Protein AF-A0A966Z7T4-F1 (afdb_monomer)

Secondary structure (DSSP, 8-state):
-EEEPPPSSSEEEEES-S-----TT-EEEEEEEEEE-SSS-EEEEEEEEEEE-TT--EEEEE-HHHHS-SEE-TT-B--SEEEEEEEE---TT------EEEEEEEEE-

Nearest PDB structures (foldseek):
  6bqm-assembly1_A  TM=5.023E-01  e=5.972E-03  Vibrio cholerae O395
  3mnm-assembly1_A  TM=4.893E-01  e=2.962E-02  Saccharomyces cerevisiae
  1na8-assembly1_A  TM=4.764E-01  e=8.613E-02  Homo sapiens
  1p4u-assembly1_A  TM=4.568E-01  e=2.251E-01  Homo sapiens
  2k9f-assembly1_B  TM=3.617E-01  e=6.161E+00  Neisseria meningitidis serogroup B

pLDDT: mean 80.63, std 12.61, range [47.91, 94.81]

Foldseek 3Di:
DEDEDDAPAQKDWDWPDRFDFDDAQDKDWIKTKIWRQAQAKKFFDDKDKDKDDVPPFKDKAACCVVWPDRIAHHGGMDDITTGIMIGGHRDPPDDRDGIYIYMYTHIDD

Structure (mmCIF, N/CA/C/O backbone):
data_AF-A0A966Z7T4-F1
#
_entry.id   AF-A0A966Z7T4-F1
#
loop_
_atom_site.group_PDB
_atom_site.id
_atom_site.type_symbol
_atom_site.label_atom_id
_atom_site.label_alt_id
_atom_site.label_comp_id
_atom_site.label_asym_id
_atom_site.label_entity_id
_atom_site.label_seq_id
_atom_site.pdbx_PDB_ins_code
_atom_site.Cartn_x
_atom_site.Cartn_y
_atom_site.Cartn_z
_atom_site.occupancy
_atom_site.B_iso_or_equiv
_atom_site.auth_seq_id
_atom_site.auth_comp_id
_atom_site.auth_asym_id
_atom_site.auth_atom_id
_atom_site.pdbx_PDB_model_num
ATOM 1 N N . MET A 1 1 ? 2.026 -9.723 -9.471 1.00 53.69 1 MET A N 1
ATOM 2 C CA . MET A 1 1 ? 0.965 -9.913 -8.453 1.00 53.69 1 MET A CA 1
ATOM 3 C C . MET A 1 1 ? 1.500 -9.448 -7.107 1.00 53.69 1 MET A C 1
ATOM 5 O O . MET A 1 1 ? 2.530 -9.965 -6.679 1.00 53.69 1 MET A O 1
ATOM 9 N N . LEU A 1 2 ? 0.866 -8.455 -6.480 1.00 51.94 2 LEU A N 1
ATOM 10 C CA . LEU A 1 2 ? 1.197 -8.024 -5.120 1.00 51.94 2 LEU A CA 1
ATOM 11 C C . LEU A 1 2 ? 0.287 -8.745 -4.117 1.00 51.94 2 LEU A C 1
ATOM 13 O O . LEU A 1 2 ? -0.926 -8.791 -4.312 1.00 51.94 2 LEU A O 1
ATOM 17 N N . LEU A 1 3 ? 0.868 -9.308 -3.057 1.00 57.69 3 LEU A N 1
ATOM 18 C CA . LEU A 1 3 ? 0.116 -9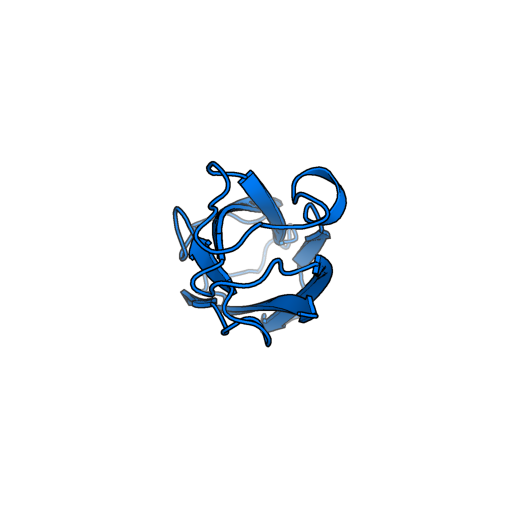.968 -1.987 1.00 57.69 3 LEU A CA 1
ATOM 19 C C . LEU A 1 3 ? 0.054 -9.050 -0.760 1.00 57.69 3 LEU A C 1
ATOM 21 O O . LEU A 1 3 ? 1.091 -8.591 -0.274 1.00 57.69 3 LEU A O 1
ATOM 25 N N . ALA A 1 4 ? -1.156 -8.795 -0.258 1.00 54.81 4 ALA A N 1
ATOM 26 C CA . ALA A 1 4 ? -1.355 -8.127 1.024 1.00 54.81 4 ALA A CA 1
ATOM 27 C C . ALA A 1 4 ? -1.063 -9.114 2.164 1.00 54.81 4 ALA A C 1
ATOM 29 O O . ALA A 1 4 ? -1.565 -10.239 2.164 1.00 54.81 4 ALA A O 1
ATOM 30 N N . ALA A 1 5 ? -0.246 -8.699 3.132 1.00 55.81 5 ALA A N 1
ATOM 31 C CA . ALA A 1 5 ? -0.036 -9.448 4.367 1.00 55.81 5 ALA A CA 1
ATOM 32 C C . ALA A 1 5 ? -0.911 -8.873 5.491 1.00 55.81 5 ALA A C 1
ATOM 34 O O . ALA A 1 5 ? -1.135 -7.665 5.548 1.00 55.81 5 ALA A O 1
ATOM 35 N N . ASN A 1 6 ? -1.377 -9.737 6.399 1.00 47.91 6 ASN A N 1
ATOM 36 C CA . ASN A 1 6 ? -2.144 -9.330 7.578 1.00 47.91 6 ASN A CA 1
ATOM 37 C C . ASN A 1 6 ? -1.332 -8.347 8.438 1.00 47.91 6 ASN A C 1
ATOM 39 O O . ASN A 1 6 ? -0.165 -8.612 8.740 1.00 47.91 6 ASN A O 1
ATOM 43 N N . ALA A 1 7 ? -1.941 -7.238 8.866 1.00 55.00 7 ALA A N 1
ATOM 44 C CA . ALA A 1 7 ? -1.360 -6.422 9.925 1.00 55.00 7 ALA A CA 1
ATOM 45 C C . ALA A 1 7 ? -1.371 -7.214 11.245 1.00 55.00 7 ALA A C 1
ATOM 47 O O . ALA A 1 7 ? -2.289 -7.990 11.504 1.00 55.00 7 ALA A O 1
ATOM 48 N N . ASN A 1 8 ? -0.371 -7.004 12.106 1.00 55.59 8 ASN A N 1
ATOM 49 C CA . ASN A 1 8 ? -0.225 -7.734 13.377 1.00 55.59 8 ASN A CA 1
ATOM 50 C C . ASN A 1 8 ? -1.359 -7.465 14.402 1.00 55.59 8 ASN A C 1
ATOM 52 O O . ASN A 1 8 ? -1.419 -8.120 15.432 1.00 55.59 8 ASN A O 1
ATOM 56 N N . ALA A 1 9 ? -2.305 -6.574 14.104 1.00 59.50 9 ALA A N 1
ATOM 57 C CA . ALA A 1 9 ? -3.476 -6.303 14.930 1.00 59.50 9 ALA A CA 1
ATOM 58 C C . ALA A 1 9 ? -4.696 -6.075 14.030 1.00 59.50 9 ALA A C 1
ATOM 60 O O . ALA A 1 9 ? -4.920 -4.942 13.639 1.00 59.50 9 ALA A O 1
ATOM 61 N N . GLY A 1 10 ? -5.416 -7.125 13.616 1.00 73.94 10 GLY A N 1
ATOM 62 C CA . GLY A 1 10 ? -6.760 -7.036 13.005 1.00 73.94 10 GLY A CA 1
ATOM 63 C C . GLY A 1 10 ? -6.966 -6.129 11.771 1.00 73.94 10 GLY A C 1
ATOM 64 O O . GLY A 1 10 ? -8.080 -6.017 11.273 1.00 73.94 10 GLY A O 1
ATOM 65 N N . VAL A 1 11 ? -5.943 -5.454 11.243 1.00 85.50 11 VAL A N 1
ATOM 66 C CA . VAL A 1 11 ? -6.117 -4.523 10.125 1.00 85.50 11 VAL A CA 1
ATOM 67 C C . VAL A 1 11 ? -5.950 -5.267 8.805 1.00 85.50 11 VAL A C 1
ATOM 69 O O . VAL A 1 11 ? -4.907 -5.865 8.523 1.00 85.50 11 VAL A O 1
ATOM 72 N N . ILE A 1 12 ? -7.000 -5.213 7.992 1.00 87.50 12 ILE A N 1
ATOM 73 C CA . ILE A 1 12 ? -7.046 -5.723 6.625 1.00 87.50 12 ILE A CA 1
ATOM 74 C C . ILE A 1 12 ? -6.706 -4.572 5.677 1.00 87.50 12 ILE A C 1
ATOM 76 O O . ILE A 1 12 ? -7.195 -3.455 5.845 1.00 87.50 12 ILE A O 1
ATOM 80 N N . ILE A 1 13 ? -5.884 -4.858 4.668 1.00 87.25 13 ILE A N 1
ATOM 81 C CA . ILE A 1 13 ? -5.600 -3.945 3.557 1.00 87.25 13 ILE A CA 1
ATOM 82 C C . ILE A 1 13 ? -6.274 -4.509 2.308 1.00 87.25 13 ILE A C 1
ATOM 84 O O . ILE A 1 13 ? -6.006 -5.651 1.931 1.00 87.25 13 ILE A O 1
ATOM 88 N N . SER A 1 14 ? -7.102 -3.705 1.648 1.00 91.25 14 SER A N 1
ATOM 89 C CA . SER A 1 14 ? -7.678 -4.028 0.343 1.00 91.25 14 SER A CA 1
ATOM 90 C C . SER A 1 14 ? -7.161 -3.040 -0.692 1.00 91.25 14 SER A C 1
ATOM 92 O O . SER A 1 14 ? -7.533 -1.871 -0.656 1.00 91.25 14 SER A O 1
ATOM 94 N N . PHE A 1 15 ? -6.304 -3.499 -1.604 1.00 91.44 15 PHE A N 1
ATOM 95 C CA . PHE A 1 15 ? -5.871 -2.684 -2.740 1.00 91.44 15 PHE A CA 1
ATOM 96 C C . PHE A 1 15 ? -7.010 -2.511 -3.742 1.00 91.44 15 PHE A C 1
ATOM 98 O O . PHE A 1 15 ? -7.735 -3.468 -4.010 1.00 91.44 15 PHE A O 1
ATOM 105 N N . ASP A 1 16 ? -7.114 -1.319 -4.326 1.00 93.44 16 ASP A N 1
ATOM 106 C CA . ASP A 1 16 ? -8.079 -1.051 -5.398 1.00 93.44 16 ASP A CA 1
ATOM 107 C C . ASP A 1 16 ? -7.742 -1.878 -6.648 1.00 93.44 16 ASP A C 1
ATOM 109 O O . ASP A 1 16 ? -8.624 -2.454 -7.278 1.00 93.44 16 ASP A O 1
ATOM 113 N N . GLU A 1 17 ? -6.448 -1.981 -6.970 1.00 90.94 17 GLU A N 1
ATOM 114 C CA . GLU A 1 17 ? -5.915 -2.853 -8.014 1.00 90.94 17 GLU A CA 1
ATOM 115 C C . GLU A 1 17 ? -4.564 -3.440 -7.554 1.00 90.94 17 GLU A C 1
ATOM 117 O O . GLU A 1 17 ? -3.557 -2.725 -7.500 1.00 90.94 17 GLU A O 1
ATOM 122 N N . PRO A 1 18 ? -4.499 -4.733 -7.180 1.00 86.75 18 PRO A N 1
ATOM 123 C CA . PRO A 1 18 ? -3.259 -5.370 -6.736 1.00 86.75 18 PRO A CA 1
ATOM 124 C C . PRO A 1 18 ? -2.281 -5.669 -7.885 1.00 86.75 18 PRO A C 1
ATOM 126 O O . PRO A 1 18 ? -1.131 -6.049 -7.625 1.00 86.75 18 PRO A O 1
ATOM 129 N N . THR A 1 19 ? -2.709 -5.539 -9.149 1.00 87.62 19 THR A N 1
ATOM 130 C CA . THR A 1 19 ? -1.859 -5.744 -10.329 1.00 87.62 19 THR A CA 1
ATOM 131 C C . THR A 1 19 ? -1.988 -4.592 -11.320 1.00 87.62 19 THR A C 1
ATOM 133 O O . THR A 1 19 ? -2.943 -4.495 -12.079 1.00 87.62 19 THR A O 1
ATOM 136 N N . LEU A 1 20 ? -0.955 -3.756 -11.384 1.00 85.19 20 LEU A N 1
ATOM 137 C CA . LEU A 1 20 ? -0.883 -2.645 -12.328 1.00 85.19 20 LEU A CA 1
ATOM 138 C C . LEU A 1 20 ? 0.091 -2.954 -13.465 1.00 85.19 20 LEU A C 1
ATOM 140 O O . LEU A 1 20 ? 1.202 -3.434 -13.236 1.00 85.19 20 LEU A O 1
ATOM 144 N N . ALA A 1 21 ? -0.318 -2.634 -14.692 1.00 84.44 21 ALA A N 1
ATOM 145 C CA . ALA A 1 21 ? 0.548 -2.660 -15.862 1.00 84.44 21 ALA A CA 1
ATOM 146 C C . ALA A 1 21 ? 1.088 -1.249 -16.121 1.00 84.44 21 ALA A C 1
ATOM 148 O O . ALA A 1 21 ? 0.322 -0.325 -16.392 1.00 84.44 21 ALA A O 1
ATOM 149 N N . VAL A 1 22 ? 2.408 -1.082 -16.049 1.00 82.00 22 VAL A N 1
ATOM 150 C CA . VAL A 1 22 ? 3.077 0.199 -16.306 1.00 82.00 22 VAL A CA 1
ATOM 151 C C . VAL A 1 22 ? 4.264 0.015 -17.242 1.00 82.00 22 VAL A C 1
ATOM 153 O O . VAL A 1 22 ? 4.934 -1.015 -17.227 1.00 82.00 22 VAL A O 1
ATOM 156 N N . GLY A 1 23 ? 4.507 1.017 -18.085 1.00 78.62 23 GLY A N 1
ATOM 157 C CA . GLY A 1 23 ? 5.65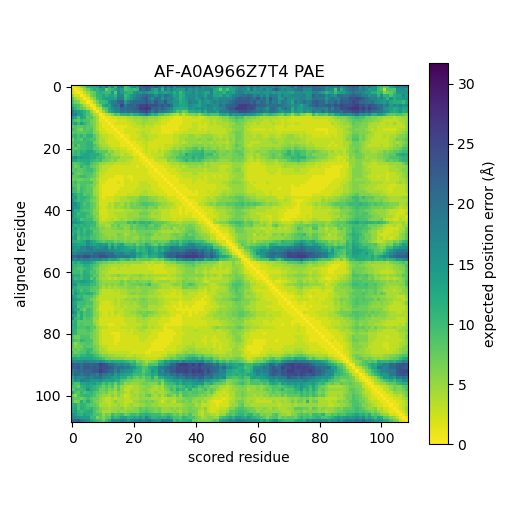2 1.031 -18.994 1.00 78.62 23 GLY A CA 1
ATOM 158 C C . GLY A 1 23 ? 6.962 1.426 -18.306 1.00 78.62 23 GLY A C 1
ATOM 159 O O . GLY A 1 23 ? 6.979 1.935 -17.185 1.00 78.62 23 GLY A O 1
ATOM 160 N N . SER A 1 24 ? 8.075 1.253 -19.019 1.00 79.69 24 SER A N 1
ATOM 161 C CA . SER A 1 24 ? 9.385 1.751 -18.582 1.00 79.69 24 SER A CA 1
ATOM 162 C C . SER A 1 24 ? 9.338 3.263 -18.323 1.00 79.69 24 SER A C 1
ATOM 164 O O . SER A 1 24 ? 8.773 4.024 -19.112 1.00 79.69 24 SER A O 1
ATOM 166 N N . GLY A 1 25 ? 9.896 3.703 -17.194 1.00 81.81 25 GLY A N 1
ATOM 167 C CA . GLY A 1 25 ? 9.883 5.102 -16.761 1.00 81.81 25 GLY A CA 1
ATOM 168 C C . GLY A 1 25 ? 8.595 5.597 -16.110 1.00 81.81 25 GLY A C 1
ATOM 169 O O . GLY A 1 25 ? 8.605 6.704 -15.560 1.00 81.81 25 GLY A O 1
ATOM 170 N N . GLN A 1 26 ? 7.521 4.805 -16.157 1.00 86.31 26 GLN A 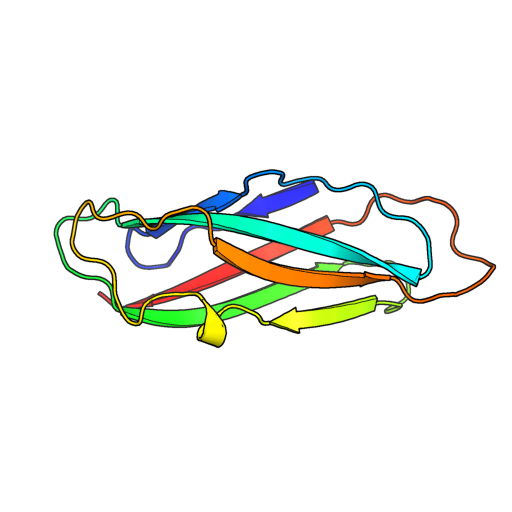N 1
ATOM 171 C CA . GLN A 1 26 ? 6.224 5.145 -15.578 1.00 86.31 26 GLN A CA 1
ATOM 172 C C . GLN A 1 26 ? 6.136 4.734 -14.105 1.00 86.31 26 GLN A C 1
ATOM 174 O O . GLN A 1 26 ? 6.939 3.945 -13.593 1.00 86.31 26 GLN A O 1
ATOM 179 N N . THR A 1 27 ? 5.133 5.288 -13.431 1.00 88.94 27 THR A N 1
ATOM 180 C CA . THR A 1 27 ? 4.841 5.035 -12.021 1.00 88.94 27 THR A CA 1
ATOM 181 C C . THR A 1 27 ? 3.581 4.188 -11.893 1.00 88.94 27 THR A C 1
ATOM 183 O O . THR A 1 27 ? 2.542 4.541 -12.446 1.00 88.94 27 THR A O 1
ATOM 186 N N . ALA A 1 28 ? 3.669 3.091 -11.145 1.00 89.31 28 ALA A N 1
ATOM 187 C CA . ALA A 1 28 ? 2.523 2.356 -10.630 1.00 89.31 28 ALA A CA 1
ATOM 188 C C . ALA A 1 28 ? 2.159 2.917 -9.251 1.00 89.31 28 ALA A C 1
ATOM 190 O O . ALA A 1 28 ? 2.956 2.819 -8.316 1.00 89.31 28 ALA A O 1
ATOM 191 N N . SER A 1 29 ? 0.970 3.504 -9.139 1.00 92.44 29 SER A N 1
ATOM 192 C CA . SER A 1 29 ? 0.453 4.076 -7.894 1.00 92.44 29 SER A CA 1
ATOM 193 C C . SER A 1 29 ? -0.559 3.133 -7.266 1.00 92.44 29 SER A C 1
ATOM 195 O O . SER A 1 29 ? -1.581 2.825 -7.876 1.00 92.44 29 SER A O 1
ATOM 197 N N . PHE A 1 30 ? -0.275 2.684 -6.047 1.00 91.62 30 PHE A N 1
ATOM 198 C CA . PHE A 1 30 ? -1.122 1.749 -5.320 1.00 91.62 30 PHE A CA 1
ATOM 199 C C . PHE A 1 30 ? -1.927 2.485 -4.255 1.00 91.62 30 PHE A C 1
ATOM 201 O O . PHE A 1 30 ? -1.372 3.120 -3.350 1.00 91.62 30 PHE A O 1
ATOM 208 N N . SER A 1 31 ? -3.244 2.340 -4.356 1.00 94.12 31 SER A N 1
ATOM 209 C CA . SER A 1 31 ? -4.224 2.845 -3.399 1.00 94.12 31 SER A CA 1
ATOM 210 C C . SER A 1 31 ? -5.044 1.698 -2.830 1.00 94.12 31 SER A C 1
ATOM 212 O O . SER A 1 31 ? -5.084 0.600 -3.396 1.00 94.12 31 SER A O 1
ATOM 214 N N . GLY A 1 32 ? -5.682 1.943 -1.695 1.00 93.12 32 GLY A N 1
ATOM 215 C CA . GLY A 1 32 ? -6.567 0.964 -1.095 1.00 93.12 32 GLY A CA 1
ATOM 216 C C . GLY A 1 32 ? -7.240 1.454 0.172 1.00 93.12 32 GLY A C 1
ATOM 217 O O . GLY A 1 32 ? -7.055 2.591 0.608 1.00 93.12 32 GLY A O 1
ATOM 218 N N . VAL A 1 33 ? -8.007 0.551 0.769 1.00 93.44 33 VAL A N 1
ATOM 219 C CA . VAL A 1 33 ? -8.733 0.751 2.021 1.00 93.44 33 VAL A CA 1
ATOM 220 C C . VAL A 1 33 ? -8.050 -0.029 3.137 1.00 93.44 33 VAL A C 1
ATOM 222 O O . VAL A 1 33 ? -7.681 -1.194 2.963 1.00 93.44 33 VAL A O 1
ATOM 225 N N . LEU A 1 34 ? -7.901 0.616 4.291 1.00 91.94 34 LEU A N 1
ATOM 226 C CA . LEU A 1 34 ? -7.498 -0.021 5.537 1.00 91.94 34 LEU A CA 1
ATOM 227 C C . LEU A 1 34 ? -8.733 -0.203 6.414 1.00 91.94 34 LEU A C 1
ATOM 229 O O . LEU A 1 34 ? -9.449 0.765 6.658 1.00 91.94 34 LEU A O 1
ATOM 233 N N . THR A 1 35 ? -8.953 -1.414 6.914 1.00 92.00 35 THR A N 1
ATOM 234 C CA . THR A 1 35 ? -10.090 -1.750 7.781 1.00 92.00 35 THR A CA 1
ATOM 235 C C . THR A 1 35 ? -9.587 -2.390 9.058 1.00 92.00 35 THR A C 1
ATOM 237 O O . THR A 1 35 ? -8.954 -3.441 8.996 1.00 92.00 35 THR A O 1
ATOM 240 N N . ASN A 1 36 ? -9.901 -1.812 10.215 1.00 92.00 36 ASN A N 1
ATOM 241 C CA . ASN A 1 36 ? -9.709 -2.481 11.496 1.00 92.00 36 ASN A CA 1
ATOM 242 C C . ASN A 1 36 ? -10.875 -3.451 11.734 1.00 92.00 36 ASN A C 1
ATOM 244 O O . ASN A 1 36 ? -11.983 -3.031 12.052 1.00 92.00 36 ASN A O 1
ATOM 248 N N . ASN A 1 37 ? -10.636 -4.753 11.567 1.00 89.44 37 ASN A N 1
ATOM 249 C CA . ASN A 1 37 ? -11.652 -5.785 11.793 1.00 89.44 37 ASN A CA 1
ATOM 250 C C . ASN A 1 37 ? -11.812 -6.176 13.276 1.00 89.44 37 ASN A C 1
ATOM 252 O O . ASN A 1 37 ? -12.637 -7.034 13.593 1.00 89.44 37 ASN A O 1
ATOM 256 N N . GLY A 1 38 ? -11.008 -5.582 14.163 1.00 88.06 38 GLY A N 1
ATOM 257 C CA . GLY A 1 38 ? -11.062 -5.788 15.602 1.00 88.06 38 GLY A CA 1
ATOM 258 C C . GLY A 1 38 ? -12.093 -4.898 16.294 1.00 88.06 38 GLY A C 1
ATOM 259 O O . GLY A 1 38 ? -12.758 -4.070 15.673 1.00 88.06 38 GLY A O 1
ATOM 260 N N . LEU A 1 39 ? -12.210 -5.078 17.610 1.00 87.44 39 LEU A N 1
ATOM 261 C CA . LEU A 1 39 ? -13.067 -4.256 18.474 1.00 87.44 39 LEU A CA 1
ATOM 262 C C . LEU A 1 39 ? -12.307 -3.085 19.107 1.00 87.44 39 LEU A C 1
ATOM 264 O O . LEU A 1 39 ? -12.900 -2.042 19.375 1.00 87.44 39 LEU A O 1
ATOM 268 N N . ASP A 1 40 ? -11.003 -3.250 19.316 1.00 90.25 40 ASP A N 1
ATOM 269 C CA . ASP A 1 40 ? -10.151 -2.245 19.940 1.00 90.25 40 ASP A CA 1
ATOM 270 C C . ASP A 1 40 ? -9.522 -1.310 18.894 1.00 90.25 40 ASP A C 1
ATOM 272 O O . ASP A 1 40 ? -9.315 -1.715 17.743 1.00 90.25 40 ASP A O 1
ATOM 276 N N . PRO A 1 41 ? -9.197 -0.057 19.261 1.00 89.88 41 PRO A N 1
ATOM 277 C CA . PRO A 1 41 ? -8.432 0.834 18.400 1.00 89.88 41 PRO A CA 1
ATOM 278 C C . PRO A 1 41 ? -7.050 0.259 18.069 1.00 89.88 41 PRO A C 1
ATOM 280 O O . PRO A 1 41 ? -6.388 -0.313 18.928 1.00 89.88 41 PRO A O 1
ATOM 283 N N . VAL A 1 42 ? -6.582 0.473 16.839 1.00 89.81 42 VAL A N 1
ATOM 284 C CA . VAL A 1 42 ? -5.230 0.093 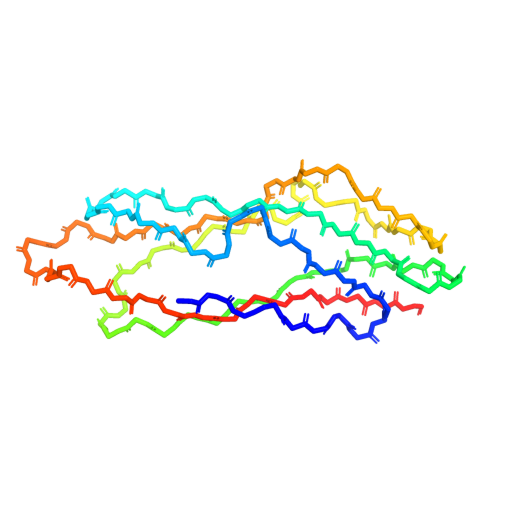16.404 1.00 89.81 42 VAL A CA 1
ATOM 285 C C . VAL A 1 42 ? -4.475 1.337 15.966 1.00 89.81 42 VAL A C 1
ATOM 287 O O . VAL A 1 42 ? -4.954 2.108 15.133 1.00 89.81 42 VAL A O 1
ATOM 290 N N . TYR A 1 43 ? -3.264 1.513 16.490 1.00 89.38 43 TYR A N 1
ATOM 291 C CA . TYR A 1 43 ? -2.355 2.584 16.087 1.00 89.38 43 TYR A CA 1
ATOM 292 C C . TYR A 1 43 ? -1.484 2.132 14.918 1.00 89.38 43 TYR A C 1
ATOM 294 O O . TYR A 1 43 ? -0.766 1.131 15.022 1.00 89.38 43 TYR A O 1
ATOM 302 N N . LEU A 1 44 ? -1.512 2.889 13.823 1.00 88.25 44 LEU A N 1
ATOM 303 C CA . LEU A 1 44 ? -0.815 2.589 12.575 1.00 88.25 44 LEU A CA 1
ATOM 304 C C . LEU A 1 44 ? 0.550 3.293 12.580 1.00 88.25 44 LEU A C 1
ATOM 306 O O . LEU A 1 44 ? 0.651 4.485 12.312 1.00 88.25 44 LEU A O 1
ATOM 310 N N . ASN A 1 45 ? 1.613 2.567 12.939 1.00 79.88 45 ASN A N 1
ATOM 311 C CA . ASN A 1 45 ? 2.919 3.173 13.254 1.00 79.88 45 ASN A CA 1
ATOM 312 C C . ASN A 1 45 ? 3.919 3.125 12.094 1.00 79.88 45 ASN A C 1
ATOM 314 O O . ASN A 1 45 ? 4.980 3.741 12.175 1.00 79.88 45 ASN A O 1
ATOM 318 N N . GLY A 1 46 ? 3.619 2.390 11.029 1.00 82.56 46 GLY A N 1
ATOM 319 C CA . GLY A 1 46 ? 4.475 2.356 9.855 1.00 82.56 46 GLY A CA 1
ATOM 320 C C . GLY A 1 46 ? 4.085 1.268 8.879 1.00 82.56 46 GLY A C 1
ATOM 321 O O . GLY A 1 46 ? 3.069 0.595 9.029 1.00 82.56 46 GLY A O 1
ATOM 322 N N . ASN A 1 47 ? 4.934 1.076 7.883 1.00 83.56 47 ASN A N 1
ATOM 323 C CA . ASN A 1 47 ? 4.760 0.061 6.865 1.00 83.56 47 ASN A CA 1
ATOM 324 C C . ASN A 1 47 ? 6.109 -0.566 6.504 1.00 83.56 47 ASN A C 1
ATOM 326 O O . ASN A 1 47 ? 7.163 0.019 6.752 1.00 83.56 47 ASN A O 1
ATOM 330 N N . ASN A 1 48 ? 6.067 -1.735 5.879 1.00 82.50 48 ASN A N 1
ATOM 331 C CA . ASN A 1 48 ? 7.218 -2.350 5.243 1.00 82.50 48 ASN A CA 1
ATOM 332 C C . ASN A 1 48 ? 6.878 -2.702 3.792 1.00 82.50 48 ASN A C 1
ATOM 334 O O . ASN A 1 48 ? 5.717 -2.914 3.436 1.00 82.50 48 ASN A O 1
ATOM 338 N N . PHE A 1 49 ? 7.899 -2.747 2.949 1.00 79.69 49 PHE A N 1
ATOM 339 C CA . PHE A 1 49 ? 7.766 -3.103 1.549 1.00 79.69 49 PHE A CA 1
ATOM 340 C C . PHE A 1 49 ? 8.929 -3.990 1.130 1.00 79.69 49 PHE A C 1
ATOM 342 O O . PHE A 1 49 ? 10.085 -3.729 1.456 1.00 79.69 49 PHE A O 1
ATOM 349 N N . THR A 1 50 ? 8.625 -5.054 0.402 1.00 78.81 50 THR A N 1
ATOM 350 C CA . THR A 1 50 ? 9.625 -5.929 -0.199 1.00 78.81 50 THR A CA 1
ATOM 351 C C . THR A 1 50 ? 9.224 -6.176 -1.639 1.00 78.81 50 THR A C 1
ATOM 353 O O . THR A 1 50 ? 8.150 -6.701 -1.913 1.00 78.81 50 THR A O 1
ATOM 356 N N . PHE A 1 51 ? 10.086 -5.798 -2.574 1.00 71.81 51 PHE A N 1
ATOM 357 C CA . PHE A 1 51 ? 9.835 -5.959 -4.000 1.00 71.81 51 PHE A CA 1
ATOM 358 C C . PHE A 1 51 ? 10.973 -6.753 -4.606 1.00 71.81 51 PHE A C 1
ATOM 360 O O . PHE A 1 51 ? 12.144 -6.414 -4.431 1.00 71.81 51 PHE A O 1
ATOM 367 N N . SER A 1 52 ? 10.629 -7.821 -5.312 1.00 66.06 52 SER A N 1
ATOM 368 C CA . SER A 1 52 ? 11.602 -8.635 -6.022 1.00 66.06 52 SER A CA 1
ATOM 369 C C . SER A 1 52 ? 11.485 -8.314 -7.502 1.00 66.06 52 SER A C 1
ATOM 371 O O . SER A 1 52 ? 10.595 -8.801 -8.194 1.00 66.06 52 SER A O 1
ATOM 373 N N . VAL A 1 53 ? 12.397 -7.471 -7.979 1.00 63.25 53 VAL A N 1
ATOM 374 C CA . VAL A 1 53 ? 12.609 -7.215 -9.405 1.00 63.25 53 VAL A CA 1
ATOM 375 C C . VAL A 1 53 ? 13.948 -7.821 -9.765 1.00 63.25 53 VAL A C 1
ATOM 377 O O . VAL A 1 53 ? 14.941 -7.548 -9.092 1.00 63.25 53 VAL A O 1
ATOM 380 N N . LYS A 1 54 ? 14.016 -8.614 -10.838 1.00 53.72 54 LYS A N 1
ATOM 381 C CA . LYS A 1 54 ? 15.316 -8.952 -11.422 1.00 53.72 54 LYS A CA 1
ATOM 382 C C . LYS A 1 54 ? 15.990 -7.652 -11.881 1.00 53.72 54 LYS A C 1
ATOM 384 O O . LYS A 1 54 ? 15.601 -7.084 -12.895 1.00 53.72 54 LYS A O 1
ATOM 389 N N . GLY A 1 55 ? 16.996 -7.199 -11.131 1.00 56.78 55 GLY A N 1
ATOM 390 C CA . GLY A 1 55 ? 17.898 -6.116 -11.530 1.00 56.78 55 GLY A CA 1
ATOM 391 C C . GLY A 1 55 ? 17.734 -4.761 -10.831 1.00 56.78 55 GLY A C 1
ATOM 392 O O . GLY A 1 55 ? 18.163 -3.782 -11.424 1.00 56.78 55 GLY A O 1
ATOM 393 N N . ASP A 1 56 ? 17.141 -4.673 -9.631 1.00 58.97 56 ASP A N 1
ATOM 394 C CA . ASP A 1 56 ? 17.160 -3.479 -8.741 1.00 58.97 56 ASP A CA 1
ATOM 395 C C . ASP A 1 56 ? 16.785 -2.124 -9.385 1.00 58.97 56 ASP A C 1
ATOM 397 O O . ASP A 1 56 ? 17.166 -1.048 -8.932 1.00 58.97 56 ASP A O 1
ATOM 401 N N . ASN A 1 57 ? 15.994 -2.160 -10.453 1.00 74.69 57 ASN A N 1
ATOM 402 C CA . ASN A 1 57 ? 15.773 -1.025 -11.343 1.00 74.69 57 ASN A CA 1
ATOM 403 C C . ASN 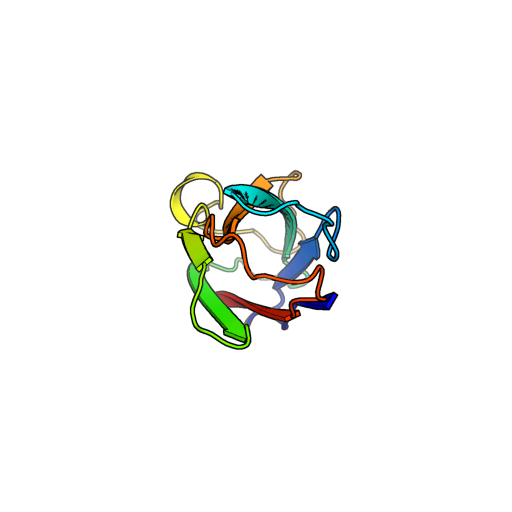A 1 57 ? 14.434 -0.318 -11.074 1.00 74.69 57 ASN A C 1
ATOM 405 O O . ASN A 1 57 ? 13.641 -0.072 -11.986 1.00 74.69 57 ASN A O 1
ATOM 409 N N . TYR A 1 58 ? 14.158 0.003 -9.812 1.00 79.88 58 TYR A N 1
ATOM 410 C CA . TYR A 1 58 ? 12.957 0.741 -9.423 1.00 79.88 58 TYR A CA 1
ATOM 411 C C . TYR A 1 58 ? 13.242 1.720 -8.286 1.00 79.88 58 TYR A C 1
ATOM 413 O O . TYR A 1 58 ? 14.173 1.544 -7.503 1.00 79.88 58 TYR A O 1
ATOM 421 N N . THR A 1 59 ? 12.412 2.752 -8.178 1.00 85.38 59 THR A N 1
ATOM 422 C CA . THR A 1 59 ? 12.333 3.577 -6.974 1.00 85.38 59 THR A CA 1
ATOM 423 C C . THR A 1 59 ? 10.990 3.366 -6.295 1.00 85.38 59 THR A C 1
ATOM 425 O O . THR A 1 59 ? 9.958 3.201 -6.948 1.00 85.38 59 THR A O 1
ATOM 428 N N . PHE A 1 60 ? 11.014 3.349 -4.966 1.00 85.44 60 PHE A N 1
ATOM 429 C CA . PHE A 1 60 ? 9.827 3.213 -4.137 1.00 85.44 60 PHE A CA 1
ATOM 430 C C . PHE A 1 60 ? 9.580 4.506 -3.370 1.00 85.44 60 PHE A C 1
ATOM 432 O O . PHE A 1 60 ? 10.507 5.077 -2.789 1.00 85.44 60 PHE A O 1
ATOM 439 N N . LYS A 1 61 ? 8.329 4.960 -3.342 1.00 88.56 61 LYS A N 1
ATOM 440 C CA . LYS A 1 61 ? 7.915 6.129 -2.568 1.00 88.56 61 LYS A CA 1
ATOM 441 C C . LYS A 1 61 ? 6.844 5.724 -1.566 1.00 88.56 61 LYS A C 1
ATOM 443 O O . LYS A 1 61 ? 5.740 5.345 -1.946 1.00 88.56 61 LYS A O 1
ATOM 448 N N . HIS A 1 62 ? 7.162 5.866 -0.282 1.00 86.94 62 HIS A N 1
ATOM 449 C CA . HIS A 1 62 ? 6.199 5.685 0.800 1.00 86.94 62 HIS A CA 1
ATOM 450 C C . HIS A 1 62 ? 5.242 6.883 0.835 1.00 86.94 62 HIS A C 1
ATOM 452 O O . HIS A 1 62 ? 5.682 8.012 1.052 1.00 86.94 62 HIS A O 1
ATOM 458 N N . LEU A 1 63 ? 3.942 6.642 0.652 1.00 87.75 63 LEU A N 1
ATOM 459 C CA . LEU A 1 63 ? 2.894 7.657 0.847 1.00 87.75 63 LEU A CA 1
ATOM 460 C C . LEU A 1 63 ? 2.116 7.445 2.153 1.00 87.75 63 LEU A C 1
ATOM 462 O O . LEU A 1 63 ? 1.311 8.286 2.539 1.00 87.75 63 LEU A O 1
ATOM 466 N N . PHE A 1 64 ? 2.425 6.356 2.861 1.00 82.12 64 PHE A N 1
ATOM 467 C CA . PHE A 1 64 ? 1.823 5.941 4.121 1.00 82.12 64 PHE A CA 1
ATOM 468 C C . PHE A 1 64 ? 1.621 7.093 5.117 1.00 82.12 64 PHE A C 1
ATOM 470 O O . PHE A 1 64 ? 0.488 7.457 5.404 1.00 82.12 64 PHE A O 1
ATOM 477 N N . PHE A 1 65 ? 2.697 7.725 5.595 1.00 80.25 65 PHE A N 1
ATOM 478 C CA . PHE A 1 65 ? 2.603 8.755 6.642 1.00 80.25 65 PHE A CA 1
ATOM 479 C C . PHE A 1 65 ? 1.903 10.047 6.200 1.00 80.25 65 PHE A C 1
ATOM 481 O O . PHE A 1 65 ? 1.560 10.865 7.047 1.00 80.25 65 PHE A O 1
ATOM 488 N N . ALA A 1 66 ? 1.710 10.251 4.895 1.00 87.44 66 ALA A N 1
ATOM 489 C CA . ALA A 1 66 ? 0.994 11.414 4.383 1.00 87.44 66 ALA A CA 1
ATOM 490 C C . ALA A 1 66 ? -0.527 11.196 4.346 1.00 87.44 66 ALA A C 1
ATOM 492 O O . ALA A 1 66 ? -1.273 12.163 4.468 1.00 87.44 66 ALA A O 1
ATOM 493 N N . ASN A 1 67 ? -0.977 9.946 4.176 1.00 89.25 67 ASN A N 1
ATOM 494 C CA . ASN A 1 67 ? -2.372 9.639 3.844 1.00 89.25 67 ASN A CA 1
ATOM 495 C C . ASN A 1 67 ? -3.059 8.678 4.823 1.00 89.25 67 ASN A C 1
ATOM 497 O O . ASN A 1 67 ? -4.285 8.589 4.825 1.00 89.25 67 ASN A O 1
ATOM 501 N N . VAL A 1 68 ? -2.299 7.935 5.628 1.00 89.19 68 VAL A N 1
ATOM 502 C CA . VAL A 1 68 ? -2.847 6.976 6.591 1.00 89.19 68 VAL A CA 1
ATOM 503 C C . VAL A 1 68 ? -3.108 7.677 7.927 1.00 89.19 68 VAL A C 1
ATOM 505 O O . VAL A 1 68 ? -2.219 8.372 8.426 1.00 89.19 68 VAL A O 1
ATOM 508 N N . PRO A 1 69 ? -4.300 7.508 8.535 1.00 90.94 69 PRO A N 1
ATOM 509 C CA . PRO A 1 69 ? -4.576 8.057 9.856 1.00 90.94 69 PRO A CA 1
ATOM 510 C C . PRO A 1 69 ? -3.677 7.427 10.925 1.00 90.94 69 PRO A C 1
ATOM 512 O O . PRO A 1 69 ? -3.247 6.282 10.816 1.00 90.94 69 PRO A O 1
ATOM 515 N N . VAL A 1 70 ? -3.438 8.166 12.008 1.00 89.94 70 VAL A N 1
ATOM 516 C CA . VAL A 1 70 ? -2.610 7.696 13.135 1.00 89.94 70 VAL A CA 1
ATOM 517 C C . VAL A 1 70 ? -3.198 6.442 13.797 1.00 89.94 70 VAL A C 1
ATOM 519 O O . VAL A 1 70 ? -2.457 5.602 14.311 1.00 89.94 70 VAL A O 1
ATOM 522 N N . SER A 1 71 ? -4.523 6.293 13.777 1.00 91.25 71 SER A N 1
ATOM 523 C CA . SER A 1 71 ? -5.223 5.130 14.316 1.00 91.25 71 SER A CA 1
ATOM 524 C C . SER A 1 71 ? -6.532 4.857 13.582 1.00 91.25 71 SER A C 1
ATOM 526 O O . SER A 1 71 ? -7.084 5.754 12.947 1.00 91.25 71 SER A O 1
ATOM 528 N N . LEU A 1 72 ? -7.046 3.639 13.738 1.00 92.56 72 LEU A N 1
ATOM 529 C CA . LEU A 1 72 ? -8.400 3.244 13.351 1.00 92.56 72 LEU A CA 1
ATOM 530 C C . LEU A 1 72 ? -9.121 2.659 14.561 1.00 92.56 72 LEU A C 1
ATOM 532 O O . LEU A 1 72 ? -8.587 1.768 15.224 1.00 92.56 72 LEU A O 1
ATOM 536 N N . SER A 1 73 ? -10.333 3.131 14.835 1.00 93.94 73 SER A N 1
ATOM 537 C CA . SER A 1 73 ? -11.205 2.552 15.861 1.00 93.94 73 SER A CA 1
ATOM 538 C C . SER A 1 73 ? -11.632 1.135 15.464 1.00 93.94 73 SER A C 1
ATOM 540 O O . SER A 1 73 ? -11.533 0.758 14.295 1.00 93.94 73 SER A O 1
ATOM 542 N N . GLY A 1 74 ? -12.112 0.334 16.417 1.00 92.00 74 GLY A N 1
ATOM 543 C CA . GLY A 1 74 ? -12.648 -0.993 16.109 1.00 92.00 74 GLY A CA 1
ATOM 544 C C . GLY A 1 74 ? -13.796 -0.928 15.097 1.00 92.00 74 GLY A C 1
ATOM 545 O O . GLY A 1 74 ? -14.721 -0.133 15.255 1.00 92.00 74 GLY A O 1
ATOM 5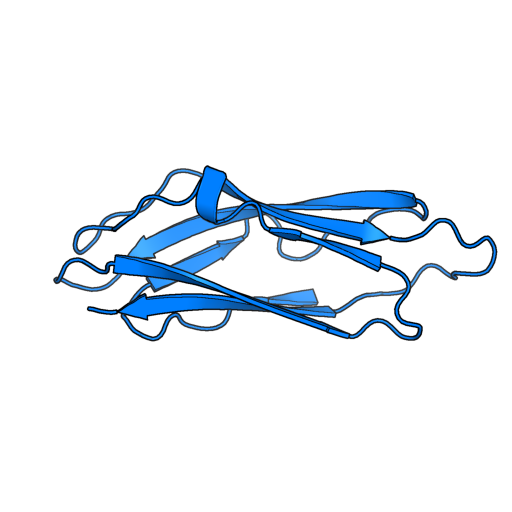46 N N . GLY A 1 75 ? -13.721 -1.735 14.040 1.00 91.44 75 GLY A N 1
ATOM 547 C CA . GLY A 1 75 ? -14.679 -1.744 12.929 1.00 91.44 75 GLY A CA 1
ATOM 548 C C . GLY A 1 75 ? -14.535 -0.588 11.930 1.00 91.44 75 GLY A C 1
ATOM 549 O O . GLY A 1 75 ? -15.254 -0.557 10.931 1.00 91.44 75 GLY A O 1
ATOM 550 N N . GLU A 1 76 ? -13.633 0.367 12.166 1.00 94.50 76 GLU A N 1
ATOM 551 C CA . GLU A 1 76 ? -13.462 1.531 11.298 1.00 94.50 76 GLU A CA 1
ATOM 552 C C . GLU A 1 76 ? -12.700 1.172 10.017 1.00 94.50 76 GLU A C 1
ATOM 554 O O . GLU A 1 76 ? -11.812 0.315 10.001 1.00 94.50 76 GLU A O 1
ATOM 559 N N . SER A 1 77 ? -13.043 1.856 8.927 1.00 94.19 77 SER A N 1
ATOM 560 C CA . SER A 1 77 ? -12.317 1.781 7.663 1.00 94.19 77 SER A CA 1
ATOM 561 C C . SER A 1 77 ? -11.996 3.169 7.140 1.00 94.19 77 SER A C 1
ATOM 563 O O . SER A 1 77 ? -12.766 4.110 7.329 1.00 94.19 77 SER A O 1
ATOM 565 N N . THR A 1 78 ? -10.884 3.286 6.426 1.00 94.31 78 THR A N 1
ATOM 566 C CA . THR A 1 78 ? -10.585 4.486 5.644 1.00 94.31 78 THR A CA 1
ATOM 567 C C . THR A 1 78 ? -11.455 4.546 4.382 1.00 94.31 78 THR A C 1
ATOM 569 O O . THR A 1 78 ? -12.072 3.563 3.975 1.00 94.31 78 THR A O 1
ATOM 572 N N . GLY A 1 79 ? -11.450 5.695 3.700 1.00 94.25 79 GLY A N 1
ATOM 573 C CA . GLY A 1 79 ? -11.710 5.708 2.257 1.00 94.25 79 GLY A CA 1
ATOM 574 C C . GLY A 1 79 ? -10.555 5.064 1.477 1.00 94.25 79 GLY A C 1
ATOM 575 O O . GLY A 1 79 ? -9.561 4.641 2.077 1.00 94.25 79 GLY A O 1
ATOM 576 N N . SER A 1 80 ? -10.654 5.020 0.144 1.00 94.81 80 SER A N 1
ATOM 577 C CA . SER A 1 80 ? -9.475 4.701 -0.670 1.00 94.81 80 SER A CA 1
ATOM 578 C C . SER A 1 80 ? -8.434 5.810 -0.503 1.00 94.81 80 SER A C 1
ATOM 580 O O . SER A 1 80 ? -8.729 6.996 -0.678 1.00 94.81 80 SER A O 1
ATOM 582 N N . ILE A 1 81 ? -7.225 5.415 -0.114 1.00 94.12 81 ILE A N 1
ATOM 583 C CA . ILE A 1 81 ? -6.087 6.297 0.133 1.00 94.12 81 ILE A CA 1
ATOM 584 C C . ILE A 1 81 ? -4.865 5.796 -0.629 1.00 94.12 81 ILE A C 1
ATOM 586 O O . ILE A 1 81 ? -4.663 4.593 -0.784 1.00 94.12 81 ILE A O 1
ATOM 590 N N . ALA A 1 82 ? -4.020 6.721 -1.084 1.00 92.81 82 ALA A N 1
ATOM 591 C CA . ALA A 1 82 ? -2.766 6.367 -1.739 1.00 92.81 82 ALA A CA 1
ATOM 592 C C . ALA A 1 82 ? -1.748 5.855 -0.708 1.00 92.81 82 ALA A C 1
ATOM 594 O O . ALA A 1 82 ? -1.426 6.551 0.259 1.00 92.81 82 ALA A O 1
ATOM 595 N N . LEU A 1 83 ? -1.216 4.651 -0.928 1.00 90.81 83 LEU A N 1
ATOM 596 C CA . LEU A 1 83 ? -0.354 3.944 0.024 1.00 90.81 83 LEU A CA 1
ATOM 597 C C . LEU A 1 83 ? 1.124 4.052 -0.360 1.00 90.81 83 LEU A C 1
ATOM 599 O O . LEU A 1 83 ? 1.975 4.342 0.491 1.00 90.81 83 LEU A O 1
ATOM 603 N N . PHE A 1 84 ? 1.443 3.844 -1.637 1.00 91.00 84 PHE A N 1
ATOM 604 C CA . PHE A 1 84 ? 2.805 3.955 -2.155 1.00 91.00 84 PHE A CA 1
ATOM 605 C C . PHE A 1 84 ? 2.852 4.021 -3.682 1.00 91.00 84 PHE A C 1
ATOM 607 O O . PHE A 1 84 ? 1.920 3.602 -4.368 1.00 91.00 84 PHE A O 1
ATOM 614 N N . ASP A 1 85 ? 3.996 4.471 -4.195 1.00 91.31 85 ASP A N 1
ATOM 615 C CA . ASP A 1 85 ? 4.322 4.424 -5.617 1.00 91.31 85 ASP A CA 1
ATOM 616 C C . ASP A 1 85 ? 5.537 3.526 -5.877 1.00 91.31 85 ASP A C 1
ATOM 618 O O . ASP A 1 85 ? 6.522 3.547 -5.130 1.00 91.31 85 ASP A O 1
ATOM 622 N N . VAL A 1 86 ? 5.497 2.801 -6.994 1.00 87.31 86 VAL A N 1
ATOM 623 C CA . VAL A 1 86 ? 6.639 2.086 -7.574 1.00 87.31 86 VAL A CA 1
ATOM 624 C C . VAL A 1 86 ? 6.920 2.685 -8.945 1.00 87.31 86 VAL A C 1
ATOM 626 O O . VAL A 1 86 ? 6.096 2.579 -9.851 1.00 87.31 86 VAL A O 1
ATOM 629 N N . ARG A 1 87 ? 8.088 3.298 -9.130 1.00 87.81 87 ARG A N 1
ATOM 630 C CA . ARG A 1 87 ? 8.516 3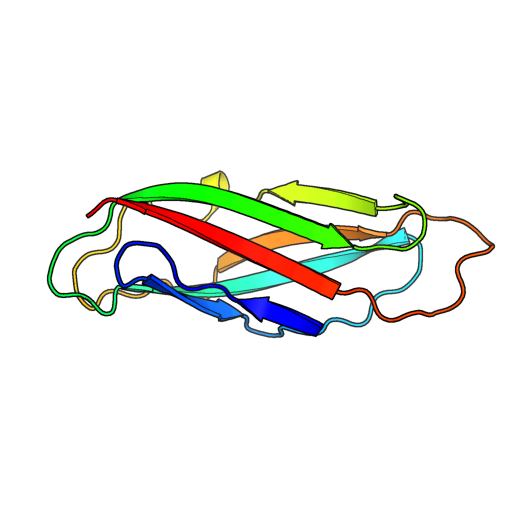.809 -10.435 1.00 87.81 87 ARG A CA 1
ATOM 631 C C . ARG A 1 87 ? 9.575 2.896 -11.029 1.00 87.81 87 ARG A C 1
ATOM 633 O O . ARG A 1 87 ? 10.629 2.700 -10.428 1.00 87.81 87 ARG A O 1
ATOM 640 N N . LEU A 1 88 ? 9.310 2.378 -12.223 1.00 81.12 88 LEU A N 1
ATOM 641 C CA . LEU A 1 88 ? 10.280 1.574 -12.965 1.00 81.12 88 LEU A CA 1
ATOM 642 C C . LEU A 1 88 ? 11.305 2.494 -13.629 1.00 81.12 88 LEU A C 1
ATOM 644 O O . LEU A 1 88 ? 10.945 3.521 -14.212 1.00 81.12 88 LEU A O 1
ATOM 648 N N . SER A 1 89 ? 12.588 2.147 -13.551 1.00 78.06 89 SER A N 1
ATOM 649 C CA . SER A 1 89 ? 13.634 2.947 -14.182 1.00 78.06 89 SER A CA 1
ATOM 650 C C . SER A 1 89 ? 13.576 2.847 -15.711 1.00 78.06 89 SER A C 1
ATOM 652 O O . SER A 1 89 ? 13.210 1.821 -16.291 1.00 78.06 89 SER A O 1
ATOM 654 N N . THR A 1 90 ? 13.952 3.938 -16.379 1.00 70.88 90 THR A N 1
ATOM 655 C CA . THR A 1 90 ? 14.058 4.015 -17.838 1.00 70.88 90 THR A CA 1
ATOM 656 C C . THR A 1 90 ? 15.347 3.345 -18.311 1.00 70.88 90 THR A C 1
ATOM 658 O O . THR A 1 90 ? 16.314 4.030 -18.637 1.00 70.88 90 THR A O 1
ATOM 661 N N . PHE A 1 91 ? 15.394 2.016 -18.349 1.00 64.12 91 PHE A N 1
ATOM 662 C CA . PHE A 1 91 ? 16.430 1.314 -19.111 1.00 64.12 91 PHE A CA 1
ATOM 663 C C . PHE A 1 91 ? 15.834 0.722 -20.384 1.00 64.12 91 PHE A C 1
ATOM 665 O O . PHE A 1 91 ? 14.814 0.035 -20.353 1.00 64.12 91 PHE A O 1
ATOM 672 N N . LEU A 1 92 ? 16.502 1.004 -21.507 1.00 56.03 92 LEU A N 1
ATOM 673 C CA . LEU A 1 92 ? 16.109 0.617 -22.868 1.00 56.03 92 LEU A CA 1
ATOM 674 C C . LEU A 1 92 ? 16.089 -0.908 -23.097 1.00 56.03 92 LEU A C 1
ATOM 676 O O . LEU A 1 92 ? 15.651 -1.351 -24.153 1.00 56.03 92 LEU A O 1
ATOM 680 N N . SER A 1 93 ? 16.558 -1.708 -22.133 1.00 56.66 93 SER A N 1
ATOM 681 C CA . SER A 1 93 ? 16.669 -3.168 -22.230 1.00 56.66 93 SER A CA 1
ATOM 682 C C . SER A 1 93 ? 15.704 -3.949 -21.334 1.00 56.66 93 SER A C 1
ATOM 684 O O . SER A 1 93 ? 15.792 -5.176 -21.299 1.00 56.66 93 SER A O 1
ATOM 686 N N . GLN A 1 94 ? 14.797 -3.292 -20.601 1.00 60.94 94 GLN A N 1
ATOM 687 C CA . GLN A 1 94 ? 13.804 -4.032 -19.820 1.00 60.94 94 GLN A CA 1
ATOM 688 C C . GLN A 1 94 ? 12.706 -4.557 -20.749 1.00 60.94 94 GLN A C 1
ATOM 690 O O . GLN A 1 94 ? 11.887 -3.793 -21.261 1.00 60.94 94 GLN A O 1
ATOM 695 N N . SER A 1 95 ? 12.705 -5.870 -20.985 1.00 62.06 95 SER A N 1
ATOM 696 C CA . SER A 1 95 ? 11.551 -6.558 -21.559 1.00 62.06 95 SER A CA 1
ATOM 697 C C . SER A 1 95 ? 10.342 -6.368 -20.638 1.00 62.06 95 SER A C 1
ATOM 699 O O . SER A 1 95 ? 10.528 -6.377 -19.420 1.00 62.06 95 SER A O 1
ATOM 701 N N . PRO A 1 96 ? 9.116 -6.236 -21.175 1.00 68.38 96 PRO A N 1
ATOM 702 C CA . PRO A 1 96 ? 7.911 -6.303 -20.358 1.00 68.38 96 PRO A CA 1
ATOM 703 C C . PRO A 1 96 ? 7.943 -7.579 -19.510 1.00 68.38 96 PRO A C 1
ATOM 705 O O . PRO A 1 96 ? 8.029 -8.676 -20.061 1.00 68.38 96 PRO A O 1
ATOM 708 N N . ASP A 1 97 ? 7.921 -7.432 -18.189 1.00 71.19 97 ASP A N 1
ATOM 709 C CA . ASP A 1 97 ? 7.943 -8.549 -17.246 1.00 71.19 97 ASP A CA 1
ATOM 710 C C . ASP A 1 97 ? 6.968 -8.280 -16.096 1.00 71.19 97 ASP A C 1
ATOM 712 O O . ASP A 1 97 ? 6.554 -7.141 -15.850 1.00 71.19 97 ASP A O 1
ATOM 716 N N . MET A 1 98 ? 6.566 -9.341 -15.403 1.00 73.38 98 MET A N 1
ATOM 717 C CA . MET A 1 98 ? 5.713 -9.238 -14.233 1.00 73.38 98 MET A CA 1
ATOM 718 C C . MET A 1 98 ? 6.567 -9.063 -12.983 1.00 73.38 98 MET A C 1
ATOM 720 O O . MET A 1 98 ? 7.330 -9.943 -12.595 1.00 73.38 98 MET A O 1
ATOM 724 N N . TYR A 1 99 ? 6.355 -7.949 -12.292 1.00 75.62 99 TYR A N 1
ATOM 725 C CA . TYR A 1 99 ? 6.975 -7.706 -10.999 1.00 75.62 99 TYR A CA 1
ATOM 726 C C . TYR A 1 99 ? 6.028 -8.101 -9.859 1.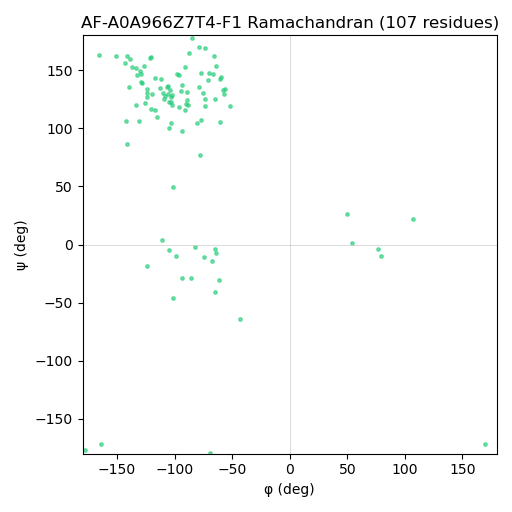00 75.62 99 TYR A C 1
ATOM 728 O O . TYR A 1 99 ? 4.796 -7.991 -9.949 1.00 75.62 99 TYR A O 1
ATOM 736 N N . SER A 1 100 ? 6.608 -8.593 -8.770 1.00 79.00 100 SER A N 1
ATOM 737 C CA . SER A 1 100 ? 5.874 -9.008 -7.577 1.00 79.00 100 SER A CA 1
ATOM 738 C C . SER A 1 100 ? 6.570 -8.528 -6.319 1.00 79.00 100 SER A C 1
ATOM 740 O O . SER A 1 100 ? 7.793 -8.397 -6.264 1.00 79.00 100 SER A O 1
ATOM 742 N N . GLY A 1 101 ? 5.776 -8.331 -5.279 1.00 78.31 101 GLY A N 1
ATOM 743 C CA . GLY A 1 101 ? 6.280 -7.999 -3.965 1.00 78.31 101 GLY A CA 1
ATOM 744 C C . GLY A 1 101 ? 5.230 -8.204 -2.892 1.00 78.31 101 GLY A C 1
ATOM 745 O O . GLY A 1 101 ? 4.134 -8.717 -3.139 1.00 78.31 101 GLY A O 1
ATOM 746 N N . THR A 1 102 ? 5.585 -7.758 -1.703 1.00 82.25 102 THR A N 1
ATOM 747 C CA . THR A 1 102 ? 4.728 -7.710 -0.534 1.00 82.25 102 THR A CA 1
ATOM 748 C C . THR A 1 102 ? 4.794 -6.316 0.065 1.00 82.25 102 THR A C 1
ATOM 750 O O . THR A 1 102 ? 5.845 -5.676 0.130 1.00 82.25 102 THR A O 1
ATOM 753 N N . TRP A 1 103 ? 3.640 -5.832 0.499 1.00 83.00 103 TRP A N 1
ATOM 754 C CA . TRP A 1 103 ? 3.533 -4.623 1.299 1.00 83.00 103 TRP A CA 1
ATOM 755 C C . TRP A 1 103 ? 2.802 -4.986 2.582 1.00 83.00 103 TRP A C 1
ATOM 757 O O . TRP A 1 103 ? 1.801 -5.708 2.546 1.00 83.00 103 TRP A O 1
ATOM 767 N N . SER A 1 104 ? 3.317 -4.527 3.716 1.00 80.12 104 SER A N 1
ATOM 768 C CA . SER A 1 104 ? 2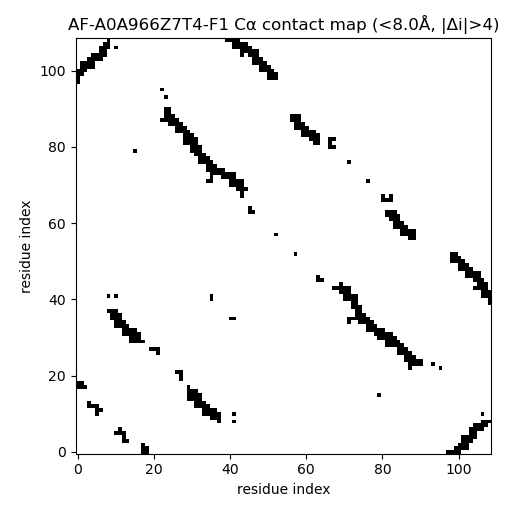.732 -4.815 5.018 1.00 80.12 104 SER A CA 1
ATOM 769 C C . SER A 1 104 ? 2.627 -3.570 5.880 1.00 80.12 104 SER A C 1
ATOM 771 O O . SER A 1 104 ? 3.405 -2.622 5.764 1.00 80.12 104 SER A O 1
ATOM 773 N N . LEU A 1 105 ? 1.641 -3.600 6.766 1.00 79.56 105 LEU A N 1
ATOM 774 C CA . LEU A 1 105 ? 1.347 -2.549 7.721 1.00 79.56 105 LEU A CA 1
ATOM 775 C C . LEU A 1 105 ? 1.832 -2.960 9.111 1.00 79.56 105 LEU A C 1
ATOM 777 O O . LEU A 1 105 ? 1.569 -4.074 9.569 1.00 79.56 105 LEU A O 1
ATOM 781 N N . LEU A 1 106 ? 2.519 -2.047 9.789 1.00 80.88 106 LEU A N 1
ATOM 782 C CA . LEU A 1 106 ? 2.993 -2.220 11.155 1.00 80.88 106 LEU A CA 1
ATOM 783 C C . LEU A 1 106 ? 2.082 -1.426 12.093 1.00 80.88 106 LEU A C 1
ATOM 785 O O . LEU A 1 106 ? 2.152 -0.197 12.175 1.00 80.88 106 LEU A O 1
ATOM 789 N N . GLY A 1 107 ? 1.215 -2.145 12.799 1.00 71.81 107 GLY A N 1
ATOM 790 C CA . GLY A 1 107 ? 0.315 -1.593 13.806 1.00 71.81 107 GLY A CA 1
ATOM 791 C C . GLY A 1 107 ? 0.536 -2.223 15.178 1.00 71.81 107 GLY A C 1
ATOM 792 O O . GLY A 1 107 ? 1.116 -3.304 15.276 1.00 71.81 107 GLY A O 1
ATOM 793 N N . ARG A 1 108 ? 0.066 -1.539 16.223 1.00 71.25 108 ARG A N 1
ATOM 794 C CA . ARG A 1 108 ? -0.080 -2.094 17.579 1.00 71.25 108 ARG A CA 1
ATOM 795 C C . ARG A 1 108 ? -1.500 -1.827 18.077 1.00 71.25 108 ARG A C 1
ATOM 797 O O . ARG A 1 108 ? -2.016 -0.738 17.815 1.00 71.25 108 ARG A O 1
ATOM 804 N N . ALA A 1 109 ? -2.089 -2.821 18.733 1.00 63.09 109 ALA A N 1
ATOM 805 C CA . ALA A 1 109 ? -3.296 -2.660 19.538 1.00 63.09 109 ALA A CA 1
ATOM 806 C C . ALA A 1 109 ? -2.917 -2.081 20.908 1.00 63.09 109 ALA A C 1
ATOM 808 O O . ALA A 1 109 ? -1.825 -2.454 21.405 1.00 63.09 109 ALA A O 1
#

Solvent-accessible surface area (backbone atoms only — not comparable to full-atom values): 6216 Å² total; per-residue (Å²): 85,49,50,75,47,78,25,82,45,53,30,46,68,47,57,78,61,56,69,78,92,65,58,78,55,34,68,43,75,38,36,26,31,48,31,25,73,36,79,61,54,31,38,50,78,50,68,51,76,48,73,61,56,98,74,78,57,59,50,78,44,86,31,40,88,83,57,54,63,67,54,37,47,39,64,31,62,57,65,80,34,57,44,35,36,43,30,37,48,76,55,99,78,71,70,96,73,88,59,36,37,40,48,37,47,42,43,47,104

Radius of gyration: 14.94 Å; Cα contacts (8 Å, |Δi|>4): 251; chains: 1; bounding box: 33×21×43 Å

Mean predicted aligned error: 7.03 Å

Sequence (109 aa):
MLLAANANAGVIISFDEPTLAVGSGQTASFSGVLTNNGLDPVYLNGNNFTFSVKGDNYTFKHLFFANVPVSLSGGESTGSIALFDVRLSTFLSQSPDMYSGTWSLLGRA